Protein AF-A0ABD0XCY6-F1 (afdb_monomer)

Radius of gyration: 38.54 Å; Cα contacts (8 Å, |Δi|>4): 60; chains: 1; bounding box: 55×44×111 Å

pLDDT: mean 72.44, std 19.99, range [28.31, 94.56]

Organism: Umbra pygmaea (NCBI:txid75934)

Foldseek 3Di:
DDDDPVHHADLDDPQQDPPDPVSVVVNVVCLLVVHPVVSVLCSVLPQDDPPDPDPVHDVVCSVVSVVVSVVSSVVSNVVVVVVVVVVVVVVVVVVVVVVVVVVVVVVVVVVVVVVVVVVVVVVVCVPPPDDDDDDDDDDDDDDDDDDDDDDDD

Structure (mmCIF, N/CA/C/O backbone):
data_AF-A0ABD0XCY6-F1
#
_entry.id   AF-A0ABD0XCY6-F1
#
loop_
_atom_site.group_PDB
_atom_site.id
_atom_site.type_symbol
_atom_site.label_atom_id
_atom_site.label_alt_id
_atom_site.label_comp_id
_atom_site.label_asym_id
_atom_site.label_entity_id
_atom_site.label_seq_id
_atom_site.pdbx_PDB_ins_code
_atom_site.Cartn_x
_atom_site.Cartn_y
_atom_site.Cartn_z
_atom_site.occupancy
_atom_site.B_iso_or_equiv
_atom_site.auth_seq_id
_atom_site.auth_comp_id
_atom_site.auth_asym_id
_atom_site.auth_atom_id
_atom_site.pdbx_PDB_model_num
ATOM 1 N N . MET A 1 1 ? 5.544 -3.698 -18.050 1.00 59.41 1 MET A N 1
ATOM 2 C CA . MET A 1 1 ? 6.938 -3.467 -17.618 1.00 59.41 1 MET A CA 1
ATOM 3 C C . MET A 1 1 ? 7.571 -4.826 -17.445 1.00 59.41 1 MET A C 1
ATOM 5 O O . MET A 1 1 ? 6.984 -5.642 -16.751 1.00 59.41 1 MET A O 1
ATOM 9 N N . VAL A 1 2 ? 8.672 -5.098 -18.141 1.00 66.88 2 VAL A N 1
ATOM 10 C CA . VAL A 1 2 ? 9.335 -6.407 -18.103 1.00 66.88 2 VAL A CA 1
ATOM 11 C C . VAL A 1 2 ? 10.709 -6.206 -17.480 1.00 66.88 2 VAL A C 1
ATOM 13 O O . VAL A 1 2 ? 11.490 -5.397 -17.975 1.00 66.88 2 VAL A O 1
ATOM 16 N N . CYS A 1 3 ? 10.977 -6.917 -16.390 1.00 77.75 3 CYS A N 1
ATOM 17 C CA . CYS A 1 3 ? 12.288 -6.960 -15.753 1.00 77.75 3 CYS A CA 1
ATOM 18 C C . CYS A 1 3 ? 13.193 -7.888 -16.565 1.00 77.75 3 CYS A C 1
ATOM 20 O O . CYS A 1 3 ? 12.856 -9.055 -16.763 1.00 77.75 3 CYS A O 1
ATOM 22 N N . ASN A 1 4 ? 14.318 -7.379 -17.059 1.00 79.94 4 ASN A N 1
ATOM 23 C CA . ASN A 1 4 ? 15.280 -8.159 -17.842 1.00 79.94 4 ASN A CA 1
ATOM 24 C C . ASN A 1 4 ? 16.713 -7.717 -17.502 1.00 79.94 4 ASN A C 1
ATOM 26 O O . ASN A 1 4 ? 16.898 -6.734 -16.790 1.00 79.94 4 ASN A O 1
ATOM 30 N N . ALA A 1 5 ? 17.728 -8.402 -18.030 1.00 79.38 5 ALA A N 1
ATOM 31 C CA . ALA A 1 5 ? 19.135 -8.043 -17.848 1.00 79.38 5 ALA A CA 1
ATOM 32 C C . ALA A 1 5 ? 19.437 -6.580 -18.237 1.00 79.38 5 ALA A C 1
ATOM 34 O O . ALA A 1 5 ? 20.224 -5.923 -17.564 1.00 79.38 5 ALA A O 1
ATOM 35 N N . ASP A 1 6 ? 18.756 -6.057 -19.261 1.00 77.56 6 ASP A N 1
ATOM 36 C CA . ASP A 1 6 ? 18.902 -4.667 -19.715 1.00 77.56 6 ASP A CA 1
ATOM 37 C C . ASP A 1 6 ? 18.092 -3.656 -18.879 1.00 77.56 6 ASP A C 1
ATOM 39 O O . ASP A 1 6 ? 18.340 -2.456 -18.945 1.00 77.56 6 ASP A O 1
ATOM 43 N N . ASN A 1 7 ? 17.110 -4.125 -18.098 1.00 76.06 7 ASN A N 1
ATOM 44 C CA . ASN A 1 7 ? 16.229 -3.306 -17.258 1.00 76.06 7 ASN A CA 1
ATOM 45 C C . ASN A 1 7 ? 16.071 -3.981 -15.882 1.00 76.06 7 ASN A C 1
ATOM 47 O O . ASN A 1 7 ? 15.068 -4.673 -15.652 1.00 76.06 7 ASN A O 1
ATOM 51 N N . PRO A 1 8 ? 17.065 -3.839 -14.986 1.00 80.50 8 PRO A N 1
ATOM 52 C CA . PRO A 1 8 ? 17.058 -4.515 -13.695 1.00 80.50 8 PRO A CA 1
ATOM 53 C C . PRO A 1 8 ? 15.966 -3.955 -12.780 1.00 80.50 8 PRO A C 1
ATOM 55 O O . PRO A 1 8 ? 15.764 -2.739 -12.724 1.00 80.50 8 PRO A O 1
ATOM 58 N N . CYS A 1 9 ? 15.293 -4.854 -12.054 1.00 84.06 9 CYS A N 1
ATOM 59 C CA . CYS A 1 9 ? 14.263 -4.549 -11.062 1.00 84.06 9 CYS A CA 1
ATOM 60 C C . CYS A 1 9 ? 14.756 -4.693 -9.629 1.00 84.06 9 CYS A C 1
ATOM 62 O O . CYS A 1 9 ? 15.349 -5.713 -9.294 1.00 84.06 9 CYS A O 1
ATOM 64 N N . GLU A 1 10 ? 14.519 -3.668 -8.802 1.00 81.94 10 GLU A N 1
ATOM 65 C CA . GLU A 1 10 ? 14.845 -3.680 -7.370 1.00 81.94 10 GLU A CA 1
ATOM 66 C C . GLU A 1 10 ? 13.659 -4.158 -6.521 1.00 81.94 10 GLU A C 1
ATOM 68 O O . GLU A 1 10 ? 13.841 -4.878 -5.542 1.00 81.94 10 GLU A O 1
ATOM 73 N N . GLY A 1 11 ? 12.438 -3.747 -6.871 1.00 80.19 11 GLY A N 1
ATOM 74 C CA . GLY A 1 11 ? 11.211 -4.048 -6.132 1.00 80.19 11 GLY A CA 1
ATOM 75 C C . GLY A 1 11 ? 10.280 -5.040 -6.826 1.00 80.19 11 GLY A C 1
ATOM 76 O O . GLY A 1 11 ? 9.545 -5.756 -6.149 1.00 80.19 11 GLY A O 1
ATOM 77 N N . MET A 1 12 ? 10.297 -5.106 -8.158 1.00 80.69 12 MET A N 1
ATOM 78 C CA . MET A 1 12 ? 9.463 -6.038 -8.919 1.00 80.69 12 MET A CA 1
ATOM 79 C C . MET A 1 12 ? 10.101 -7.421 -9.015 1.00 80.69 12 MET A C 1
ATOM 81 O O . MET A 1 12 ? 11.273 -7.573 -9.356 1.00 80.69 12 MET A O 1
ATOM 85 N N . SER A 1 13 ? 9.287 -8.446 -8.783 1.00 78.00 13 SER A N 1
ATOM 86 C CA . SER A 1 13 ? 9.655 -9.850 -8.959 1.00 78.00 13 SER A CA 1
ATOM 87 C C . SER A 1 13 ? 8.507 -10.599 -9.643 1.00 78.00 13 SER A C 1
ATOM 89 O O . SER A 1 13 ? 7.403 -10.060 -9.738 1.00 78.00 13 SER A O 1
ATOM 91 N N . PRO A 1 14 ? 8.693 -11.861 -10.066 1.00 76.81 14 PRO A N 1
ATOM 92 C CA . PRO A 1 14 ? 7.587 -12.690 -10.555 1.00 76.81 14 PRO A CA 1
ATOM 93 C C . PRO A 1 14 ? 6.420 -12.811 -9.558 1.00 76.81 14 PRO A C 1
ATOM 95 O O . PRO A 1 14 ? 5.287 -13.068 -9.955 1.00 76.81 14 PRO A O 1
ATOM 98 N N . HIS A 1 15 ? 6.685 -12.603 -8.263 1.00 76.12 15 HIS A N 1
ATOM 99 C CA . HIS A 1 15 ? 5.690 -12.621 -7.188 1.00 76.12 15 HIS A CA 1
ATOM 100 C C . HIS A 1 15 ? 5.160 -11.227 -6.808 1.00 76.12 15 HIS A C 1
ATOM 102 O O . HIS A 1 15 ? 4.261 -11.128 -5.980 1.00 76.12 15 HIS A O 1
ATOM 108 N N . ALA A 1 16 ? 5.691 -10.161 -7.407 1.00 81.00 16 ALA A N 1
ATOM 109 C CA . ALA A 1 16 ? 5.292 -8.773 -7.183 1.00 81.00 16 ALA A CA 1
ATOM 110 C C . ALA A 1 16 ? 5.178 -8.070 -8.543 1.00 81.00 16 ALA A C 1
ATOM 112 O O . ALA A 1 16 ? 6.061 -7.311 -8.954 1.00 81.00 16 ALA A O 1
ATOM 113 N N . SER A 1 17 ? 4.114 -8.408 -9.278 1.00 81.19 17 SER A N 1
ATOM 114 C CA . SER A 1 17 ? 3.876 -7.957 -10.649 1.00 81.19 17 SER A CA 1
ATOM 115 C C . SER A 1 17 ? 2.468 -7.377 -10.829 1.00 81.19 17 SER A C 1
ATOM 117 O O . SER A 1 17 ? 1.525 -7.719 -10.116 1.00 81.19 17 SER A O 1
ATOM 119 N N . PHE A 1 18 ? 2.321 -6.503 -11.829 1.00 82.94 18 PHE A N 1
ATOM 120 C CA . PHE A 1 18 ? 1.043 -5.898 -12.231 1.00 82.94 18 PHE A CA 1
ATOM 121 C C . PHE A 1 18 ? 0.441 -6.571 -13.479 1.00 82.94 18 PHE A C 1
ATOM 123 O O . PHE A 1 18 ? -0.359 -5.968 -14.189 1.00 82.94 18 PHE A O 1
ATOM 130 N N . GLU A 1 19 ? 0.841 -7.810 -13.783 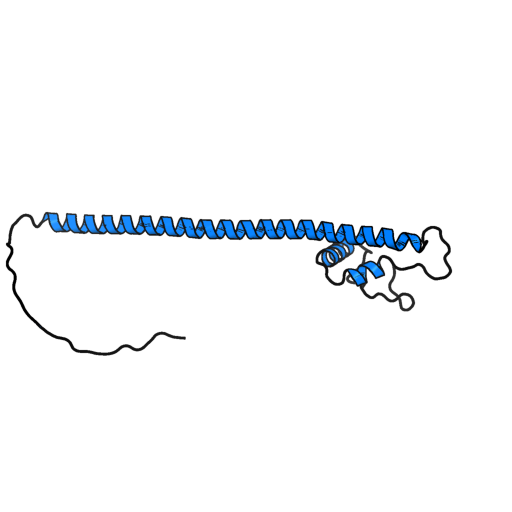1.00 82.94 19 GLU A N 1
ATOM 131 C CA . GLU A 1 19 ? 0.396 -8.529 -14.990 1.00 82.94 19 GLU A CA 1
ATOM 132 C C . GLU A 1 19 ? -1.052 -9.018 -14.888 1.00 82.94 19 GLU A C 1
ATOM 134 O O . GLU A 1 19 ? -1.785 -9.076 -15.877 1.00 82.94 19 GLU A O 1
ATOM 139 N N . HIS A 1 20 ? -1.475 -9.365 -13.673 1.00 86.31 20 HIS A N 1
ATOM 140 C CA . HIS A 1 20 ? -2.806 -9.876 -13.380 1.00 86.31 20 HIS A CA 1
ATOM 141 C C . HIS A 1 20 ? -3.407 -9.119 -12.205 1.00 86.31 20 HIS A C 1
ATOM 143 O O . HIS A 1 20 ? -2.703 -8.761 -11.263 1.00 86.31 20 HIS A O 1
ATOM 149 N N . PHE A 1 21 ? -4.728 -8.943 -12.225 1.00 88.75 21 PHE A N 1
ATOM 150 C CA . PHE A 1 21 ? -5.454 -8.230 -11.173 1.00 88.75 21 PHE A CA 1
ATOM 151 C C . PHE A 1 21 ? -5.151 -8.769 -9.762 1.00 88.75 21 PHE A C 1
ATOM 153 O O . PHE A 1 21 ? -4.933 -7.988 -8.843 1.00 88.75 21 PHE A O 1
ATOM 160 N N . GLY A 1 22 ? -5.073 -10.096 -9.598 1.00 87.62 22 GLY A N 1
ATOM 161 C CA . GLY A 1 22 ? -4.778 -10.719 -8.302 1.00 87.62 22 GLY A CA 1
ATOM 162 C C . GLY A 1 22 ? -3.376 -10.399 -7.773 1.00 87.62 22 GLY A C 1
ATOM 163 O O . GLY A 1 22 ? -3.226 -10.030 -6.612 1.00 87.62 22 GLY A O 1
ATOM 164 N N . MET A 1 23 ? -2.356 -10.469 -8.632 1.00 87.62 23 MET A N 1
ATOM 165 C CA . MET A 1 23 ? -0.978 -10.127 -8.254 1.00 87.62 23 MET A CA 1
ATOM 166 C C . MET A 1 23 ? -0.811 -8.625 -8.022 1.00 87.62 23 MET A C 1
ATOM 168 O O . MET A 1 23 ? -0.135 -8.221 -7.076 1.00 87.62 23 MET A O 1
ATOM 172 N N . ALA A 1 24 ? -1.500 -7.799 -8.815 1.00 87.62 24 ALA A N 1
ATOM 173 C CA . ALA A 1 24 ? -1.544 -6.358 -8.617 1.00 87.62 24 ALA A CA 1
ATOM 174 C C . ALA A 1 24 ? -2.147 -6.005 -7.249 1.00 87.62 24 ALA A C 1
ATOM 176 O O . ALA A 1 24 ? -1.596 -5.165 -6.545 1.00 87.62 24 ALA A O 1
ATOM 177 N N . LEU A 1 25 ? -3.226 -6.678 -6.832 1.00 88.69 25 LEU A N 1
ATOM 178 C CA . LEU A 1 25 ? -3.841 -6.455 -5.523 1.00 88.69 25 LEU A CA 1
ATOM 179 C C . LEU A 1 25 ? -2.900 -6.831 -4.371 1.00 88.69 25 LEU A C 1
ATOM 181 O O . LEU A 1 25 ? -2.769 -6.060 -3.425 1.00 88.69 25 LEU A O 1
ATOM 185 N N . LEU A 1 26 ? -2.220 -7.978 -4.456 1.00 89.75 26 LEU A N 1
ATOM 186 C CA . LEU A 1 26 ? -1.241 -8.400 -3.445 1.00 89.75 26 LEU A CA 1
ATOM 187 C C . LEU A 1 26 ? -0.047 -7.440 -3.369 1.00 89.75 26 LEU A C 1
ATOM 189 O O . LEU A 1 26 ? 0.379 -7.066 -2.278 1.00 89.75 26 LEU A O 1
ATOM 193 N N . THR A 1 27 ? 0.443 -6.985 -4.521 1.00 88.81 27 THR A N 1
ATOM 194 C CA . THR A 1 27 ? 1.534 -6.005 -4.602 1.00 88.81 27 THR A CA 1
ATOM 195 C C . THR A 1 27 ? 1.104 -4.659 -4.013 1.00 88.81 27 THR A C 1
ATOM 197 O O . THR A 1 27 ? 1.842 -4.056 -3.241 1.00 88.81 27 THR A O 1
ATOM 200 N N . LEU A 1 28 ? -0.115 -4.193 -4.309 1.00 88.12 28 LEU A N 1
ATOM 201 C CA . LEU A 1 28 ? -0.670 -2.971 -3.719 1.00 88.12 28 LEU A CA 1
ATOM 202 C C . LEU A 1 28 ? -0.910 -3.115 -2.216 1.00 88.12 28 LEU A C 1
ATOM 204 O O . LEU A 1 28 ? -0.705 -2.151 -1.486 1.00 88.12 28 LEU A O 1
ATOM 208 N N . PHE A 1 29 ? -1.300 -4.298 -1.742 1.00 88.56 29 PHE A N 1
ATOM 209 C CA . PHE A 1 29 ? -1.420 -4.577 -0.315 1.00 88.56 29 PHE A CA 1
ATOM 210 C C . PHE A 1 29 ? -0.057 -4.479 0.385 1.00 88.56 29 PHE A C 1
ATOM 212 O O . PHE A 1 29 ? 0.056 -3.765 1.379 1.00 88.56 29 PHE A O 1
ATOM 219 N N . GLN A 1 30 ? 0.992 -5.089 -0.170 1.00 90.25 30 GLN A N 1
ATOM 220 C CA . GLN A 1 30 ? 2.362 -4.975 0.348 1.00 90.25 30 GLN A CA 1
ATOM 221 C C . GLN A 1 30 ? 2.873 -3.523 0.349 1.00 90.25 30 GLN A C 1
ATOM 223 O O . GLN A 1 30 ? 3.450 -3.041 1.322 1.00 90.25 30 GLN A O 1
ATOM 228 N N . VAL A 1 31 ? 2.632 -2.791 -0.739 1.00 90.06 31 VAL A N 1
ATOM 229 C CA . VAL A 1 31 ? 2.978 -1.368 -0.827 1.00 90.06 31 VAL A CA 1
ATOM 230 C C . VAL A 1 31 ? 2.187 -0.555 0.200 1.00 90.06 31 VAL A C 1
ATOM 232 O O . VAL A 1 31 ? 2.743 0.357 0.810 1.00 90.06 31 VAL A O 1
ATOM 235 N N . SER A 1 32 ? 0.911 -0.893 0.421 1.00 89.94 32 SER A N 1
ATOM 236 C CA . SER A 1 32 ? 0.069 -0.214 1.406 1.00 89.94 32 SER A CA 1
ATOM 237 C C . SER A 1 32 ? 0.597 -0.408 2.817 1.00 89.94 32 SER A C 1
ATOM 239 O O . SER A 1 32 ? 0.657 0.569 3.542 1.00 89.94 32 SER A O 1
ATOM 241 N N . THR A 1 33 ? 1.095 -1.594 3.181 1.00 88.88 33 THR A N 1
ATOM 242 C CA . THR A 1 33 ? 1.700 -1.835 4.500 1.00 88.88 33 THR A CA 1
ATOM 243 C C . THR A 1 33 ? 3.066 -1.162 4.673 1.00 88.88 33 THR A C 1
ATOM 245 O O . THR A 1 33 ? 3.582 -1.111 5.789 1.00 88.88 33 THR A O 1
ATOM 248 N N . GLY A 1 34 ? 3.632 -0.588 3.606 1.00 87.12 34 GLY A N 1
ATOM 249 C CA . GLY A 1 34 ? 4.904 0.128 3.636 1.00 87.12 34 GLY A CA 1
ATOM 250 C C . GLY A 1 34 ? 6.126 -0.781 3.512 1.00 87.12 34 GLY A C 1
ATOM 251 O O . GLY A 1 34 ? 7.234 -0.342 3.823 1.00 87.12 34 GLY A O 1
ATOM 252 N N . ASP A 1 35 ? 5.960 -2.015 3.039 1.00 88.44 35 ASP A N 1
ATOM 253 C CA . ASP A 1 35 ? 7.085 -2.905 2.766 1.00 88.44 35 ASP A CA 1
ATOM 254 C C . ASP A 1 35 ? 7.638 -2.673 1.353 1.00 88.44 35 ASP A C 1
ATOM 256 O O . ASP A 1 35 ? 6.902 -2.691 0.367 1.00 88.44 35 ASP A O 1
ATOM 260 N N . ASN A 1 36 ? 8.944 -2.403 1.267 1.00 87.62 36 ASN A N 1
ATOM 261 C CA . ASN A 1 36 ? 9.704 -2.171 0.032 1.00 87.62 36 ASN A CA 1
ATOM 262 C C . ASN A 1 36 ? 9.031 -1.235 -1.010 1.00 87.62 36 ASN A C 1
ATOM 264 O O . ASN A 1 36 ? 9.309 -1.306 -2.210 1.00 87.62 36 ASN A O 1
ATOM 268 N N . TRP A 1 37 ? 8.156 -0.322 -0.563 1.00 89.44 37 TRP A N 1
ATOM 269 C CA . TRP A 1 37 ? 7.311 0.504 -1.435 1.00 89.44 37 TRP A CA 1
ATOM 270 C C . TRP A 1 37 ? 8.108 1.468 -2.316 1.00 89.44 37 TRP A C 1
ATOM 272 O O . TRP A 1 37 ? 7.683 1.768 -3.426 1.00 89.44 37 TRP A O 1
ATOM 282 N N . ASN A 1 38 ? 9.268 1.944 -1.852 1.00 88.75 38 ASN A N 1
ATOM 283 C CA . ASN A 1 38 ? 10.129 2.870 -2.594 1.00 88.75 38 ASN A CA 1
ATOM 284 C C . ASN A 1 38 ? 10.746 2.194 -3.830 1.00 88.75 38 ASN A C 1
ATOM 286 O O . ASN A 1 38 ? 10.721 2.759 -4.922 1.00 88.75 38 ASN A O 1
ATOM 290 N N . SER A 1 39 ? 11.231 0.962 -3.665 1.00 87.56 39 SER A N 1
ATOM 291 C CA . SER A 1 39 ? 11.796 0.141 -4.739 1.00 87.56 39 SER A CA 1
ATOM 292 C C . SER A 1 39 ? 10.720 -0.215 -5.769 1.00 87.56 39 SER A C 1
ATOM 294 O O . SER A 1 39 ? 10.932 -0.071 -6.968 1.00 87.56 39 SER A O 1
ATOM 296 N N . ILE A 1 40 ? 9.516 -0.584 -5.314 1.00 88.44 40 ILE A N 1
ATOM 297 C CA . ILE A 1 40 ? 8.370 -0.873 -6.197 1.00 88.44 40 ILE A CA 1
ATOM 298 C C . ILE A 1 40 ? 7.892 0.398 -6.924 1.00 88.44 40 ILE A C 1
ATOM 300 O O . ILE A 1 40 ? 7.588 0.365 -8.116 1.00 88.44 40 ILE A O 1
ATOM 304 N N . MET A 1 41 ? 7.852 1.538 -6.233 1.00 87.00 41 MET A N 1
ATOM 305 C CA . MET A 1 41 ? 7.502 2.836 -6.812 1.00 87.00 41 MET A CA 1
ATOM 306 C C . MET A 1 41 ? 8.474 3.208 -7.937 1.00 87.00 41 MET A C 1
ATOM 308 O O . MET A 1 41 ? 8.042 3.487 -9.048 1.00 87.00 41 MET A O 1
ATOM 312 N N . LYS A 1 42 ? 9.786 3.150 -7.691 1.00 84.19 42 LYS A N 1
ATOM 313 C CA . LYS A 1 42 ? 10.803 3.422 -8.721 1.00 84.19 42 LYS A CA 1
ATOM 314 C C . LYS A 1 42 ? 10.691 2.468 -9.902 1.00 84.19 42 LYS A C 1
ATOM 316 O O . LYS A 1 42 ? 10.808 2.890 -11.047 1.00 84.19 42 LYS A O 1
ATOM 321 N N . ASP A 1 43 ? 10.397 1.206 -9.621 1.00 83.62 43 ASP A N 1
ATOM 322 C CA . ASP A 1 43 ? 10.252 0.177 -10.636 1.00 83.62 43 ASP A CA 1
ATOM 323 C C . ASP A 1 43 ? 9.006 0.352 -11.516 1.00 83.62 43 ASP A C 1
ATOM 325 O O . ASP A 1 43 ? 9.038 0.007 -12.700 1.00 83.62 43 ASP A O 1
ATOM 329 N N . THR A 1 44 ? 7.922 0.884 -10.943 1.00 79.62 44 THR A N 1
ATOM 330 C CA . THR A 1 44 ? 6.674 1.218 -11.653 1.00 79.62 44 THR A CA 1
ATOM 331 C C . THR A 1 44 ? 6.751 2.556 -12.392 1.00 79.62 44 THR A C 1
ATOM 333 O O . THR A 1 44 ? 5.994 2.779 -13.334 1.00 79.62 44 THR A O 1
ATOM 336 N N . LEU A 1 45 ? 7.666 3.437 -11.986 1.00 78.50 45 LEU A N 1
ATOM 337 C CA . LEU A 1 45 ? 7.802 4.816 -12.467 1.00 78.50 45 LEU A CA 1
ATOM 338 C C . LEU A 1 45 ? 9.130 5.067 -13.191 1.00 78.50 45 LEU A C 1
ATOM 340 O O . LEU A 1 45 ? 9.604 6.202 -13.237 1.00 78.50 45 LEU A O 1
ATOM 344 N N . ARG A 1 46 ? 9.741 4.006 -13.728 1.00 72.44 46 ARG A N 1
ATOM 345 C CA . ARG A 1 46 ? 11.038 4.064 -14.410 1.00 72.44 46 ARG A CA 1
ATOM 346 C C . ARG A 1 46 ? 11.071 5.115 -15.514 1.00 72.44 46 ARG A C 1
ATOM 348 O O . ARG A 1 46 ? 10.134 5.244 -16.301 1.00 72.44 46 ARG A O 1
ATOM 355 N N . GLU A 1 47 ? 12.208 5.796 -15.594 1.00 61.84 47 GLU A N 1
ATOM 356 C CA . GLU A 1 47 ? 12.564 6.706 -16.680 1.00 61.84 47 GLU A CA 1
ATOM 357 C C . GLU A 1 47 ? 12.649 5.938 -18.004 1.00 61.84 47 GLU A C 1
ATOM 359 O O . GLU A 1 47 ? 13.119 4.798 -18.050 1.00 61.84 47 GLU A O 1
ATOM 364 N N . CYS A 1 48 ? 12.160 6.537 -19.091 1.00 64.69 48 CYS A N 1
ATOM 365 C CA . CYS A 1 48 ? 12.151 5.838 -20.370 1.00 64.69 48 CYS A CA 1
ATOM 366 C C . CYS A 1 48 ? 13.558 5.626 -20.916 1.00 64.69 48 CYS A C 1
ATOM 368 O O . CYS A 1 48 ? 14.462 6.420 -20.637 1.00 64.69 48 CYS A O 1
ATOM 370 N N . PRO A 1 49 ? 13.733 4.590 -21.755 1.00 60.66 49 PRO A N 1
ATOM 371 C CA . PRO A 1 49 ? 15.011 4.305 -22.376 1.00 60.66 49 PRO A CA 1
ATOM 372 C C . PRO A 1 49 ? 15.561 5.533 -23.118 1.00 60.66 49 PRO A C 1
ATOM 374 O O . PRO A 1 49 ? 14.809 6.198 -23.846 1.00 60.66 49 PRO A O 1
ATO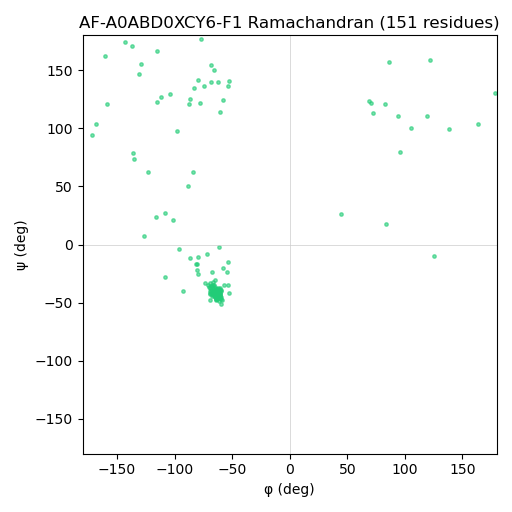M 377 N N . PRO A 1 50 ? 16.867 5.833 -22.986 1.00 51.91 50 PRO A N 1
ATOM 378 C CA . PRO A 1 50 ? 17.488 6.933 -23.708 1.00 51.91 50 PRO A CA 1
ATOM 379 C C . PRO A 1 50 ? 17.362 6.685 -25.219 1.00 51.91 50 PRO A C 1
ATOM 381 O O . PRO A 1 50 ? 17.928 5.732 -25.748 1.00 51.91 50 PRO A O 1
ATOM 384 N N . GLY A 1 51 ? 16.591 7.532 -25.909 1.00 55.19 51 GLY A N 1
ATOM 385 C CA . GLY A 1 51 ? 16.373 7.454 -27.362 1.00 55.19 51 GLY A CA 1
ATOM 386 C C . GLY A 1 51 ? 14.910 7.378 -27.813 1.00 55.19 51 GLY A C 1
ATOM 387 O O . GLY A 1 51 ? 14.652 7.551 -29.001 1.00 55.19 51 GLY A O 1
ATOM 388 N N . TYR A 1 52 ? 13.952 7.182 -26.900 1.00 56.94 52 TYR A N 1
ATOM 389 C CA . TYR A 1 52 ? 12.517 7.273 -27.202 1.00 56.94 52 TYR A CA 1
ATOM 390 C C . TYR A 1 52 ? 11.971 8.648 -26.794 1.00 56.94 52 TYR A C 1
ATOM 392 O O . TYR A 1 52 ? 11.664 8.897 -25.632 1.00 56.94 52 TYR A O 1
ATOM 400 N N . SER A 1 53 ? 11.860 9.561 -27.760 1.00 52.91 53 SER A N 1
ATOM 401 C CA . SER A 1 53 ? 11.262 10.890 -27.580 1.00 52.91 53 SER A CA 1
ATOM 402 C C . SER A 1 53 ? 9.749 10.864 -27.816 1.00 52.91 53 SER A C 1
ATOM 404 O O . SER A 1 53 ? 9.229 11.651 -28.608 1.00 52.91 53 SER A O 1
ATOM 406 N N . ASP A 1 54 ? 9.042 9.933 -27.181 1.00 56.72 54 ASP A N 1
ATOM 407 C CA . ASP A 1 54 ? 7.583 9.979 -27.168 1.00 56.72 54 ASP A CA 1
ATOM 408 C C . ASP A 1 54 ? 7.112 10.987 -26.114 1.00 56.72 54 ASP A C 1
ATOM 410 O O . ASP A 1 54 ? 7.660 11.061 -25.012 1.00 56.72 54 ASP A O 1
ATOM 414 N N . TYR A 1 55 ? 6.053 11.739 -26.426 1.00 53.38 55 TYR A N 1
ATOM 415 C CA . TYR A 1 55 ? 5.430 12.735 -25.535 1.00 53.38 55 TYR A CA 1
ATOM 416 C C . TYR A 1 55 ? 5.027 12.179 -24.154 1.00 53.38 55 TYR A C 1
ATOM 418 O O . TYR A 1 55 ? 4.753 12.942 -23.231 1.00 53.38 55 TYR A O 1
ATOM 426 N N . GLN A 1 56 ? 4.988 10.853 -24.004 1.00 54.16 56 GLN A N 1
ATOM 427 C CA . GLN A 1 56 ? 4.672 10.159 -22.757 1.00 54.16 56 GLN A CA 1
ATOM 428 C C . GLN A 1 56 ? 5.845 10.095 -21.773 1.00 54.16 56 GLN A C 1
ATOM 430 O O . GLN A 1 56 ? 5.630 9.755 -20.612 1.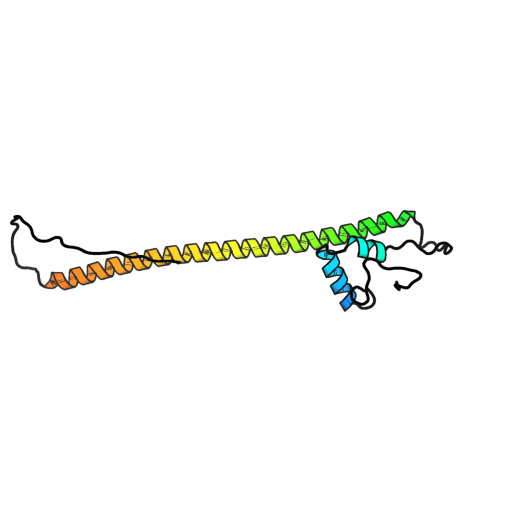00 54.16 56 GLN A O 1
ATOM 435 N N . CYS A 1 57 ? 7.058 10.461 -22.200 1.00 61.31 57 CYS A N 1
ATOM 436 C CA . CYS A 1 57 ? 8.239 10.420 -21.352 1.00 61.31 57 CYS A CA 1
ATOM 437 C C . CYS A 1 57 ? 8.950 11.756 -21.223 1.0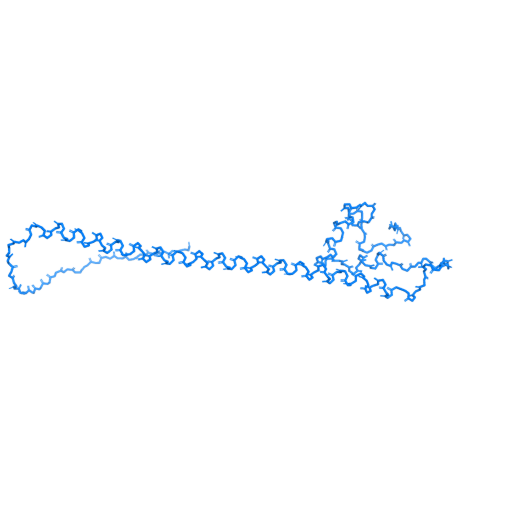0 61.31 57 CYS A C 1
ATOM 439 O O . CYS A 1 57 ? 10.109 11.933 -21.599 1.00 61.31 57 CYS A O 1
ATOM 441 N N . GLN A 1 58 ? 8.234 12.726 -20.664 1.00 62.16 58 GLN A N 1
ATOM 442 C CA . GLN A 1 58 ? 8.856 13.963 -20.226 1.00 62.16 58 GLN A CA 1
ATOM 443 C C . GLN A 1 58 ? 9.365 13.782 -18.787 1.00 62.16 58 GLN A C 1
ATOM 445 O O . GLN A 1 58 ? 8.543 13.566 -17.890 1.00 62.16 58 GLN A O 1
ATOM 450 N N . PRO A 1 59 ? 10.674 13.946 -18.519 1.00 62.88 59 PRO A N 1
ATOM 451 C CA . PRO A 1 59 ? 11.236 13.801 -17.171 1.00 62.88 59 PRO A CA 1
A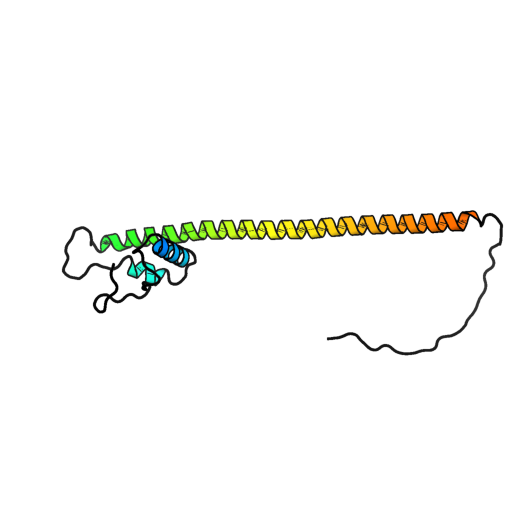TOM 452 C C . PRO A 1 59 ? 10.603 14.759 -16.142 1.00 62.88 59 PRO A C 1
ATOM 454 O O . PRO A 1 59 ? 10.614 14.496 -14.945 1.00 62.88 59 PRO A O 1
ATOM 457 N N . GLY A 1 60 ? 9.961 15.844 -16.594 1.00 65.50 60 GLY A N 1
ATOM 458 C CA . GLY A 1 60 ? 9.221 16.765 -15.725 1.00 65.50 60 GLY A CA 1
ATOM 459 C C . GLY A 1 60 ? 7.951 16.185 -15.080 1.00 65.50 60 GLY A C 1
ATOM 460 O O . GLY A 1 60 ? 7.542 16.672 -14.029 1.00 65.50 60 GLY A O 1
ATOM 461 N N . PHE A 1 61 ? 7.328 15.148 -15.655 1.00 71.31 61 PHE A N 1
ATOM 462 C CA . PHE A 1 61 ? 6.094 14.560 -15.103 1.00 71.31 61 PHE A CA 1
ATOM 463 C C . PHE A 1 61 ? 6.352 13.478 -14.042 1.00 71.31 61 PHE A C 1
ATOM 465 O O . PHE A 1 61 ? 5.436 13.123 -13.302 1.00 71.31 61 PHE A O 1
ATOM 472 N N . GLN A 1 62 ? 7.593 13.003 -13.896 1.00 75.44 62 GLN A N 1
ATOM 473 C CA . GLN A 1 62 ? 7.984 11.967 -12.927 1.00 75.44 62 GLN A CA 1
ATOM 474 C C . GLN A 1 62 ? 7.63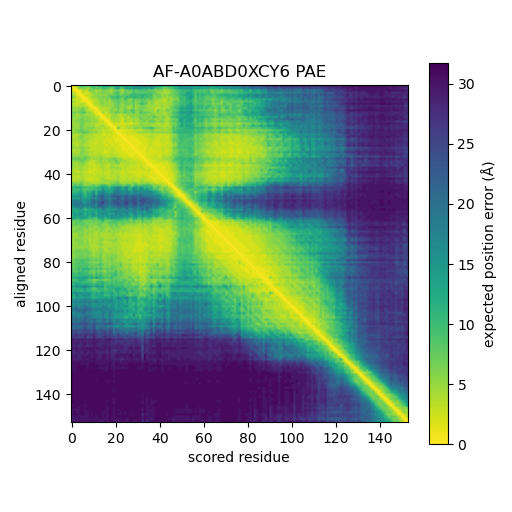9 12.354 -11.477 1.00 75.44 62 GLN A C 1
ATOM 476 O O . GLN A 1 62 ? 7.207 11.520 -10.677 1.00 75.44 62 GLN A O 1
ATOM 481 N N . PHE A 1 63 ? 7.742 13.645 -11.152 1.00 80.25 63 PHE A N 1
ATOM 482 C CA . PHE A 1 63 ? 7.363 14.173 -9.842 1.00 80.25 63 PHE A CA 1
ATOM 483 C C . PHE A 1 63 ? 5.857 14.060 -9.570 1.00 80.25 63 PHE A C 1
ATOM 485 O O . PHE A 1 63 ? 5.452 13.669 -8.476 1.00 80.25 63 PHE A O 1
ATOM 492 N N . ILE A 1 64 ? 5.022 14.348 -10.573 1.00 84.38 64 ILE A N 1
ATOM 493 C CA . ILE A 1 64 ? 3.562 14.265 -10.447 1.00 84.38 64 ILE A CA 1
ATOM 494 C C . ILE A 1 64 ? 3.151 12.820 -10.177 1.00 84.38 64 ILE A C 1
ATOM 496 O O . ILE A 1 64 ? 2.386 12.563 -9.249 1.00 84.38 64 ILE A O 1
ATOM 500 N N . TYR A 1 65 ? 3.712 11.868 -10.921 1.00 82.88 65 TYR A N 1
ATOM 501 C CA . TYR A 1 65 ? 3.420 10.458 -10.699 1.00 82.88 65 TYR A CA 1
ATOM 502 C C . TYR A 1 65 ? 3.900 9.952 -9.328 1.00 82.88 65 TYR A C 1
ATOM 504 O O . TYR A 1 65 ? 3.194 9.182 -8.678 1.00 82.88 65 TYR A O 1
ATOM 512 N N . THR A 1 66 ? 5.047 10.442 -8.848 1.00 85.88 66 THR A N 1
ATOM 5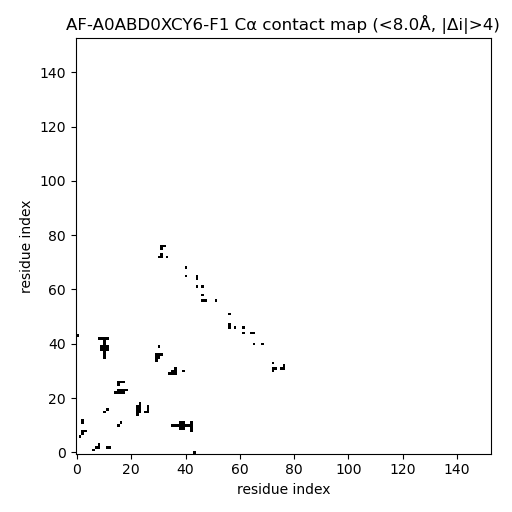13 C CA . THR A 1 66 ? 5.549 10.137 -7.497 1.00 85.88 66 THR A CA 1
ATOM 514 C C . THR A 1 66 ? 4.586 10.640 -6.419 1.00 85.88 66 THR A C 1
ATOM 516 O O . THR A 1 66 ? 4.245 9.895 -5.503 1.00 85.88 66 THR A O 1
ATOM 519 N N . ILE A 1 67 ? 4.084 11.875 -6.540 1.00 89.62 67 ILE A N 1
ATOM 520 C CA . ILE A 1 67 ? 3.093 12.423 -5.600 1.00 89.62 67 ILE A CA 1
ATOM 521 C C . ILE A 1 67 ? 1.801 11.608 -5.623 1.00 89.62 67 ILE A C 1
ATOM 523 O O . ILE A 1 67 ? 1.268 11.296 -4.559 1.00 89.62 67 ILE A O 1
ATOM 527 N N . TYR A 1 68 ? 1.304 11.239 -6.806 1.00 89.88 68 TYR A N 1
ATOM 528 C CA . TYR A 1 68 ? 0.107 10.405 -6.919 1.00 89.88 68 TYR A CA 1
ATOM 529 C C . TYR A 1 68 ? 0.287 9.067 -6.201 1.00 89.88 68 TYR A C 1
ATOM 531 O O . TYR A 1 68 ? -0.553 8.697 -5.379 1.00 89.88 68 TYR A O 1
ATOM 539 N N . PHE A 1 69 ? 1.407 8.383 -6.437 1.00 89.06 69 PHE A N 1
ATOM 540 C CA . PHE A 1 69 ? 1.706 7.110 -5.789 1.00 89.06 69 PHE A CA 1
ATOM 541 C C . PHE A 1 69 ? 1.792 7.251 -4.263 1.00 89.06 69 PHE A C 1
ATOM 543 O O . PHE A 1 69 ? 1.131 6.518 -3.532 1.00 89.06 69 PHE A O 1
ATOM 550 N N . VAL A 1 70 ? 2.534 8.245 -3.766 1.00 90.88 70 VAL A N 1
ATOM 551 C CA . VAL A 1 70 ? 2.675 8.495 -2.322 1.00 90.88 70 VAL A CA 1
ATOM 552 C C . VAL A 1 70 ? 1.333 8.862 -1.684 1.00 90.88 70 VAL A C 1
ATOM 554 O O . VAL A 1 70 ? 1.014 8.367 -0.606 1.00 90.88 70 VAL A O 1
ATOM 557 N N . SER A 1 71 ? 0.507 9.672 -2.350 1.00 92.38 71 SER A N 1
ATOM 558 C CA . SER A 1 71 ? -0.820 10.040 -1.841 1.00 92.38 71 SER A CA 1
ATOM 559 C C . SER A 1 71 ? -1.742 8.826 -1.686 1.00 92.38 71 SER A C 1
ATOM 561 O O . SER A 1 71 ? -2.469 8.723 -0.695 1.00 92.38 71 SER A O 1
ATOM 563 N N . PHE A 1 72 ? -1.660 7.866 -2.611 1.00 90.19 72 PHE A N 1
ATOM 564 C CA . PHE A 1 72 ? -2.386 6.605 -2.524 1.00 90.19 72 PHE A CA 1
ATOM 565 C C . PHE A 1 72 ? -1.923 5.776 -1.317 1.00 90.19 72 PHE A C 1
ATOM 567 O O . PHE A 1 72 ? -2.762 5.331 -0.535 1.00 90.19 72 PHE A O 1
ATOM 574 N N . VAL A 1 73 ? -0.607 5.639 -1.111 1.00 91.19 73 VAL A N 1
ATOM 575 C CA . VAL A 1 73 ? -0.041 4.907 0.039 1.00 91.19 73 VAL A CA 1
ATOM 576 C C . VAL A 1 73 ? -0.464 5.541 1.363 1.00 91.19 73 VAL A C 1
ATOM 578 O O . VAL A 1 73 ? -0.921 4.840 2.264 1.00 91.19 73 VAL A O 1
ATOM 581 N N . LEU A 1 74 ? -0.384 6.869 1.474 1.00 92.19 74 LEU A N 1
ATOM 582 C CA . LEU A 1 74 ? -0.811 7.587 2.677 1.00 92.19 74 LEU A CA 1
ATOM 583 C C . LEU A 1 74 ? -2.309 7.417 2.947 1.00 92.19 74 LEU A C 1
ATOM 585 O O . LEU A 1 74 ? -2.706 7.218 4.093 1.00 92.19 74 LEU A O 1
ATOM 589 N N . THR A 1 75 ? -3.138 7.453 1.903 1.00 92.81 75 THR A N 1
ATOM 590 C CA . THR A 1 75 ? -4.586 7.247 2.035 1.00 92.81 75 THR A CA 1
ATOM 591 C C . THR A 1 75 ? -4.906 5.822 2.486 1.00 92.81 75 THR A C 1
ATOM 593 O O . THR A 1 75 ? -5.717 5.634 3.393 1.00 92.81 75 THR A O 1
ATOM 596 N N . ALA A 1 76 ? -4.247 4.816 1.906 1.00 91.31 76 ALA A N 1
ATOM 597 C CA . ALA A 1 76 ? -4.419 3.420 2.298 1.00 91.31 76 ALA A CA 1
ATOM 598 C C . ALA A 1 76 ? -4.005 3.191 3.761 1.00 91.31 76 ALA A C 1
ATOM 600 O O . ALA A 1 76 ? -4.764 2.606 4.533 1.00 91.31 76 ALA A O 1
ATOM 601 N N . GLN A 1 77 ? -2.857 3.737 4.169 1.00 91.50 77 GLN A N 1
ATOM 602 C CA . GLN A 1 77 ? -2.383 3.654 5.550 1.00 91.50 77 GLN A CA 1
ATOM 603 C C . GLN A 1 77 ? -3.300 4.376 6.532 1.00 91.50 77 GLN A C 1
ATOM 605 O O . GLN A 1 77 ? -3.552 3.860 7.617 1.00 91.50 77 GLN A O 1
ATOM 610 N N . PHE A 1 78 ? -3.845 5.534 6.161 1.00 93.69 78 PHE A N 1
ATOM 611 C CA . PHE A 1 78 ? -4.819 6.237 6.991 1.00 93.69 78 PHE A CA 1
ATOM 612 C C . PHE A 1 78 ? -6.060 5.374 7.256 1.00 93.69 78 PHE A C 1
ATOM 614 O O . PHE A 1 78 ? -6.497 5.251 8.399 1.00 93.69 78 PHE A O 1
ATOM 621 N N . VAL A 1 79 ? -6.596 4.718 6.223 1.00 93.44 79 VAL A N 1
ATOM 622 C CA . VAL A 1 79 ? -7.736 3.801 6.369 1.00 93.44 79 VAL A CA 1
ATOM 623 C C . VAL A 1 79 ? -7.374 2.598 7.243 1.00 93.44 79 VAL A C 1
ATOM 625 O O . VAL A 1 79 ? -8.124 2.279 8.165 1.00 93.44 79 VAL A O 1
ATOM 628 N N . LEU A 1 80 ? -6.224 1.960 7.001 1.00 90.44 80 LEU A N 1
ATOM 629 C CA . LEU A 1 80 ? -5.769 0.813 7.792 1.00 90.44 80 LEU A CA 1
ATOM 630 C C . LEU A 1 80 ? -5.574 1.184 9.268 1.00 90.44 80 LEU A C 1
ATOM 632 O O . LEU A 1 80 ? -6.055 0.466 10.143 1.00 90.44 80 LEU A O 1
ATOM 636 N N . MET A 1 81 ? -4.957 2.330 9.557 1.00 90.75 81 MET A N 1
ATOM 637 C CA . MET A 1 81 ? -4.780 2.824 10.924 1.00 90.75 81 MET A CA 1
ATOM 638 C C . MET A 1 81 ? -6.117 3.106 11.608 1.00 90.75 81 MET A C 1
ATOM 640 O O . MET A 1 81 ? -6.303 2.722 12.760 1.00 90.75 81 MET A O 1
ATOM 644 N N . ASN A 1 82 ? -7.075 3.710 10.903 1.00 92.81 82 ASN A N 1
ATOM 645 C CA . ASN A 1 82 ? -8.407 3.959 11.456 1.00 92.81 82 ASN A CA 1
ATOM 646 C C . ASN A 1 82 ? -9.133 2.655 11.811 1.00 92.81 82 ASN A C 1
ATOM 648 O O . ASN A 1 82 ? -9.766 2.570 12.864 1.00 92.81 82 ASN A O 1
ATOM 652 N N . VAL A 1 83 ? -9.013 1.625 10.970 1.00 93.31 83 VAL A N 1
ATOM 653 C CA . VAL A 1 83 ? -9.565 0.294 11.260 1.00 93.31 83 VAL A CA 1
ATOM 654 C C . VAL A 1 83 ? -8.873 -0.329 12.472 1.00 93.31 83 VAL A C 1
ATOM 656 O O . VAL A 1 83 ? -9.553 -0.829 13.364 1.00 93.31 83 VAL A O 1
ATOM 659 N N . VAL A 1 84 ? -7.542 -0.259 12.553 1.00 94.12 84 VAL A N 1
ATOM 660 C CA . VAL A 1 84 ? -6.778 -0.784 13.697 1.00 94.12 84 VAL A CA 1
ATOM 661 C C . VAL A 1 84 ? -7.195 -0.100 14.998 1.00 94.12 84 VAL A C 1
ATOM 663 O O . VAL A 1 84 ? -7.472 -0.784 15.979 1.00 94.12 84 VAL A O 1
ATOM 666 N N . VAL A 1 85 ? -7.309 1.230 15.014 1.00 93.69 85 VAL A N 1
ATOM 667 C CA . VAL A 1 85 ? -7.756 1.978 16.200 1.00 93.69 85 VAL A CA 1
ATOM 668 C C . VAL A 1 85 ? -9.175 1.578 16.600 1.00 93.69 85 VAL A C 1
ATOM 670 O O . VAL A 1 85 ? -9.426 1.352 17.781 1.00 93.69 85 VAL A O 1
ATOM 673 N N . ALA A 1 86 ? -10.092 1.435 15.639 1.00 94.56 86 ALA A N 1
ATOM 674 C CA . ALA A 1 86 ? -11.456 0.991 15.919 1.00 94.56 86 ALA A CA 1
ATOM 675 C C . ALA A 1 86 ? -11.491 -0.417 16.542 1.00 94.56 86 ALA A C 1
ATOM 677 O O . ALA A 1 86 ? -12.208 -0.645 17.516 1.00 94.56 86 ALA A O 1
ATOM 678 N N . VAL A 1 87 ? -10.682 -1.345 16.024 1.00 93.75 87 VAL A N 1
ATOM 679 C CA . VAL A 1 87 ? -10.553 -2.706 16.563 1.00 93.75 87 VAL A CA 1
ATOM 680 C C . VAL A 1 87 ? -9.966 -2.683 17.977 1.00 93.75 87 VAL A C 1
ATOM 682 O O . VAL A 1 87 ? -10.503 -3.333 18.870 1.00 93.75 87 VAL A O 1
ATOM 685 N N . LEU A 1 88 ? -8.918 -1.892 18.221 1.00 92.75 88 LEU A N 1
ATOM 686 C CA . LEU A 1 88 ? -8.310 -1.762 19.548 1.00 92.75 88 LEU A CA 1
ATOM 687 C C . LEU A 1 88 ? -9.287 -1.180 20.571 1.00 92.75 88 LEU A C 1
ATOM 689 O O . LEU A 1 88 ? -9.423 -1.735 21.658 1.00 92.75 88 LEU A O 1
ATOM 693 N N . MET A 1 89 ? -10.006 -0.111 20.220 1.00 89.94 89 MET A N 1
ATOM 694 C CA . MET A 1 89 ? -11.018 0.474 21.104 1.00 89.94 89 MET A CA 1
ATOM 695 C C . MET A 1 89 ? -12.125 -0.525 21.423 1.00 89.94 89 MET A C 1
ATOM 697 O O . MET A 1 89 ? -12.542 -0.618 22.573 1.00 89.94 89 MET A O 1
ATOM 701 N N . LYS A 1 90 ? -12.544 -1.330 20.440 1.00 93.19 90 LYS A N 1
ATOM 702 C CA . LYS A 1 90 ? -13.507 -2.404 20.677 1.00 93.19 90 LYS A CA 1
ATOM 703 C C . LYS A 1 90 ? -12.977 -3.452 21.661 1.00 93.19 90 LYS A C 1
ATOM 705 O O . LYS A 1 90 ? -13.707 -3.849 22.559 1.00 93.19 90 LYS A O 1
ATOM 710 N N . HIS A 1 91 ? -11.726 -3.890 21.528 1.00 90.81 91 HIS A N 1
ATOM 711 C CA . HIS A 1 91 ? -11.144 -4.859 22.462 1.00 90.81 91 HIS A CA 1
ATOM 712 C C . HIS A 1 91 ? -10.972 -4.297 23.878 1.00 90.81 91 HIS A C 1
ATOM 714 O O . HIS A 1 91 ? -11.136 -5.038 24.848 1.00 90.81 91 HIS A O 1
ATOM 720 N N . LEU A 1 92 ? -10.652 -3.007 24.008 1.00 91.19 92 LEU A N 1
ATOM 721 C CA . LEU A 1 92 ? -10.573 -2.333 25.305 1.00 91.19 92 LEU A CA 1
ATOM 722 C C . LEU A 1 92 ? -11.954 -2.207 25.961 1.00 91.19 92 LEU A C 1
ATOM 724 O O . LEU A 1 92 ? -12.077 -2.471 27.154 1.00 91.19 92 LEU A O 1
ATOM 728 N N . ASP A 1 93 ? -12.983 -1.853 25.188 1.00 92.62 93 ASP A N 1
ATOM 729 C CA . ASP A 1 93 ? -14.368 -1.767 25.662 1.00 92.62 93 ASP A CA 1
ATOM 730 C C . ASP A 1 93 ? -14.905 -3.141 26.092 1.00 92.62 93 ASP A C 1
ATOM 732 O O . ASP A 1 93 ? -15.378 -3.292 27.218 1.00 92.62 93 ASP A O 1
ATOM 736 N N . ASP A 1 94 ? -14.713 -4.170 25.257 1.00 92.75 94 ASP A N 1
ATOM 737 C CA . ASP A 1 94 ? -15.108 -5.548 25.571 1.00 92.75 94 ASP A CA 1
ATOM 738 C C . ASP A 1 94 ? -14.392 -6.046 26.854 1.00 92.75 94 ASP A C 1
ATOM 740 O O . ASP A 1 94 ? -15.017 -6.672 27.709 1.00 92.75 94 ASP A O 1
ATOM 744 N N . SER A 1 95 ? -13.103 -5.720 27.045 1.00 89.94 95 SER A N 1
ATOM 745 C CA . SER A 1 95 ? -12.342 -6.109 28.250 1.00 89.94 95 SER A CA 1
ATOM 746 C C . SER A 1 95 ? -12.808 -5.378 29.514 1.00 89.94 95 SER A C 1
ATOM 748 O O . SER A 1 95 ? -12.921 -5.992 30.575 1.00 89.94 95 SER A O 1
ATOM 750 N N . ASN A 1 96 ? -13.095 -4.076 29.412 1.00 90.81 96 ASN A N 1
ATOM 751 C CA . ASN A 1 96 ? -13.615 -3.286 30.531 1.00 90.81 96 ASN A CA 1
ATOM 752 C C . ASN A 1 96 ? -15.009 -3.758 30.949 1.00 90.81 96 ASN A C 1
ATOM 754 O O . ASN A 1 96 ? -15.287 -3.856 32.143 1.00 90.81 96 ASN A O 1
ATOM 758 N N . LYS A 1 97 ? -15.866 -4.094 29.980 1.00 92.62 97 LYS A N 1
ATOM 759 C CA . LYS A 1 97 ? -17.209 -4.601 30.250 1.00 92.62 97 LYS A CA 1
ATOM 760 C C . LYS A 1 97 ? -17.180 -5.944 30.981 1.00 92.62 97 LYS A C 1
ATOM 762 O O . LYS A 1 97 ? -17.875 -6.091 31.978 1.00 92.62 97 LYS A O 1
ATOM 767 N N . VAL A 1 98 ? -16.335 -6.881 30.543 1.00 88.19 98 VAL A N 1
ATOM 768 C CA . VAL A 1 98 ? -16.153 -8.172 31.234 1.00 88.19 98 VAL A CA 1
ATOM 769 C C . VAL A 1 98 ? -15.650 -7.967 32.664 1.00 88.19 98 VAL A C 1
ATOM 771 O O . VAL A 1 98 ? -16.132 -8.618 33.585 1.00 88.19 98 VAL A O 1
ATOM 774 N N . ALA A 1 99 ? -14.705 -7.047 32.876 1.00 88.31 99 ALA A N 1
ATOM 775 C CA . ALA A 1 99 ? -14.210 -6.746 34.218 1.00 88.31 99 ALA A CA 1
ATOM 776 C C . ALA A 1 99 ? -15.304 -6.157 35.126 1.00 88.31 99 ALA A C 1
ATOM 778 O O . ALA A 1 99 ? -15.369 -6.506 36.304 1.00 88.31 99 ALA A O 1
ATOM 779 N N . GLN A 1 100 ? -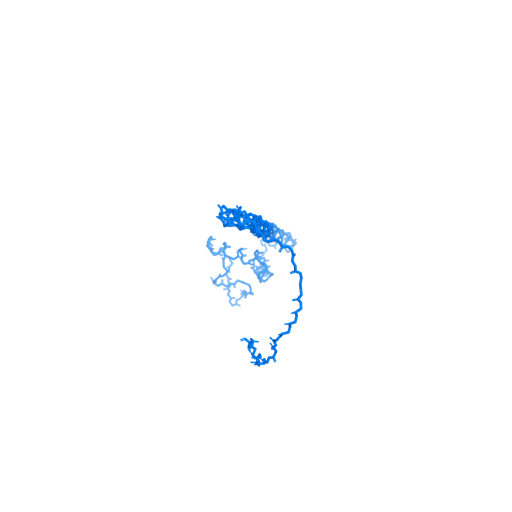16.168 -5.295 34.583 1.00 88.50 100 GLN A N 1
ATOM 780 C CA . GLN A 1 100 ? -17.283 -4.717 35.326 1.00 88.50 100 GLN A CA 1
ATOM 781 C C . GLN A 1 100 ? -18.354 -5.765 35.660 1.00 88.50 100 GLN A C 1
ATOM 783 O O . GLN A 1 100 ? -18.750 -5.868 36.817 1.00 88.50 100 GLN A O 1
ATOM 788 N N . GLU A 1 101 ? -18.774 -6.577 34.684 1.00 89.81 101 GLU A N 1
ATOM 789 C CA . GLU A 1 101 ? -19.765 -7.644 34.895 1.00 89.81 101 GLU A CA 1
ATOM 790 C C . GLU A 1 101 ? -19.273 -8.683 35.919 1.00 89.81 101 GLU A C 1
ATOM 792 O O . GLU A 1 101 ? -20.050 -9.128 36.762 1.00 89.81 101 GLU A O 1
ATOM 797 N N . ASN A 1 102 ? -17.976 -9.018 35.917 1.00 85.81 102 ASN A N 1
ATOM 798 C CA . ASN A 1 102 ? -17.389 -9.907 36.925 1.00 85.81 102 ASN A CA 1
ATOM 799 C C . ASN A 1 102 ? -17.442 -9.299 38.338 1.00 85.81 102 ASN A C 1
ATOM 801 O O . ASN A 1 102 ? -17.781 -9.997 39.288 1.00 85.81 102 ASN A O 1
ATOM 805 N N . ALA A 1 103 ? -17.148 -8.003 38.483 1.00 87.88 103 ALA A N 1
ATOM 806 C CA . ALA A 1 103 ? -17.198 -7.333 39.783 1.00 87.88 103 ALA A CA 1
ATOM 807 C C . ALA A 1 103 ? -18.632 -7.217 40.333 1.00 87.88 103 ALA A C 1
ATOM 809 O O . ALA A 1 103 ? -18.841 -7.323 41.542 1.00 87.88 103 ALA A O 1
ATOM 810 N N . GLU A 1 104 ? -19.618 -7.003 39.458 1.00 86.19 104 GLU A N 1
ATOM 811 C CA . GLU A 1 104 ? -21.036 -6.983 39.834 1.00 86.19 104 GLU A CA 1
ATOM 812 C C . GLU A 1 104 ? -21.516 -8.382 40.264 1.00 86.19 104 GLU A C 1
ATOM 814 O O . GLU A 1 104 ? -22.170 -8.511 41.299 1.00 86.19 104 GLU A O 1
ATOM 819 N N . MET A 1 105 ? -21.114 -9.435 39.544 1.00 85.50 105 MET A N 1
ATOM 820 C CA . MET A 1 105 ? -21.424 -10.826 39.898 1.00 85.50 105 MET A CA 1
ATOM 821 C C . MET A 1 105 ? -20.817 -11.239 41.248 1.00 85.50 105 MET A C 1
ATOM 823 O O . MET A 1 105 ? -21.501 -11.861 42.062 1.00 85.50 105 MET A O 1
ATOM 827 N N . ASP A 1 106 ? -19.562 -10.867 41.514 1.00 87.56 106 ASP A N 1
ATOM 828 C CA . ASP A 1 106 ? -18.892 -11.173 42.784 1.00 87.56 106 ASP A CA 1
ATOM 829 C C . ASP A 1 106 ? -19.621 -10.525 43.979 1.00 87.56 106 ASP A C 1
ATOM 831 O O . ASP A 1 106 ? -19.793 -11.157 45.024 1.00 87.56 106 ASP A O 1
ATOM 835 N N . ALA A 1 107 ? -20.132 -9.299 43.817 1.00 87.38 107 ALA A N 1
ATOM 836 C CA . ALA A 1 107 ? -20.891 -8.608 44.860 1.00 87.38 107 ALA A CA 1
ATOM 837 C C . ALA A 1 107 ? -22.260 -9.260 45.149 1.00 87.38 107 ALA A C 1
ATOM 839 O O . ALA A 1 107 ? -22.697 -9.297 46.303 1.00 87.38 107 ALA A O 1
ATOM 840 N N . GLU A 1 108 ? -22.945 -9.790 44.131 1.00 82.12 108 GLU A N 1
ATOM 841 C CA . GLU A 1 108 ? -24.217 -10.506 44.310 1.00 82.12 108 GLU A CA 1
ATOM 842 C C . GLU A 1 108 ? -24.024 -11.852 45.024 1.00 82.12 108 GLU A C 1
ATOM 844 O O . GLU A 1 108 ? -24.771 -12.167 45.956 1.00 82.12 108 GLU A O 1
ATOM 849 N N . ILE A 1 109 ? -22.986 -12.615 44.660 1.00 83.00 109 ILE A N 1
ATOM 850 C CA . ILE A 1 109 ? -22.667 -13.903 45.298 1.00 83.00 109 ILE A CA 1
ATOM 851 C C . ILE A 1 109 ? -22.347 -13.712 46.788 1.00 83.00 109 ILE A C 1
ATOM 853 O O . ILE A 1 109 ? -22.781 -14.514 47.622 1.00 83.00 109 ILE A O 1
ATOM 857 N N . GLU A 1 110 ? -21.633 -12.645 47.158 1.00 78.19 110 GLU A N 1
ATOM 858 C CA . GLU A 1 110 ? -21.360 -12.338 48.567 1.00 78.19 110 GLU A CA 1
ATOM 859 C C . GLU A 1 110 ? -22.639 -12.029 49.362 1.00 78.19 110 GLU A C 1
ATOM 861 O O . GLU A 1 110 ? -22.780 -12.472 50.508 1.00 78.19 110 GLU A O 1
ATOM 866 N N . LEU A 1 111 ? -23.605 -11.323 48.764 1.00 76.62 111 LEU A N 1
ATOM 867 C CA . LEU A 1 111 ? -24.894 -11.044 49.403 1.00 76.62 111 LEU A CA 1
ATOM 868 C C . LEU A 1 111 ? -25.748 -12.310 49.561 1.00 76.62 111 LEU A C 1
ATOM 870 O O . LEU A 1 111 ? -26.367 -12.493 50.616 1.00 76.62 111 LEU A O 1
ATOM 874 N N . GLU A 1 112 ? -25.752 -13.205 48.570 1.00 71.69 112 GLU A N 1
ATOM 875 C CA . GLU A 1 112 ? -26.432 -14.501 48.679 1.00 71.69 112 GLU A CA 1
ATOM 876 C C . GLU A 1 112 ? -25.782 -15.404 49.738 1.00 71.69 112 GLU A C 1
ATOM 878 O O . GLU A 1 112 ? -26.492 -16.056 50.508 1.00 71.69 112 GLU A O 1
ATOM 883 N N . LEU A 1 113 ? -24.451 -15.407 49.862 1.00 74.31 113 LEU A N 1
ATOM 884 C CA . LEU A 1 113 ? -23.756 -16.187 50.890 1.00 74.31 113 LEU A CA 1
ATOM 885 C C . LEU A 1 113 ? -24.006 -15.626 52.300 1.00 74.31 113 LEU A C 1
ATOM 887 O O . LEU A 1 113 ? -24.211 -16.398 53.243 1.00 74.31 113 LEU A O 1
ATOM 891 N N . ALA A 1 114 ? -24.077 -14.299 52.443 1.00 70.00 114 ALA A N 1
ATOM 892 C CA . ALA A 1 114 ? -24.456 -13.641 53.692 1.00 70.00 114 ALA A CA 1
ATOM 893 C C . ALA A 1 114 ? -25.919 -13.937 54.084 1.00 70.00 114 ALA A C 1
ATOM 895 O O . ALA A 1 114 ? -26.210 -14.203 55.256 1.00 70.00 114 ALA A O 1
ATOM 896 N N . GLN A 1 115 ? -26.850 -13.957 53.122 1.00 66.12 115 GLN A N 1
ATOM 897 C CA . GLN A 1 115 ? -28.242 -14.356 53.367 1.00 66.12 115 GLN A CA 1
ATOM 898 C C . GLN A 1 115 ? -28.379 -15.854 53.673 1.00 66.12 115 GLN A C 1
ATOM 900 O O . GLN A 1 115 ? -29.120 -16.220 54.590 1.00 66.12 115 GLN A O 1
ATOM 905 N N . GLY A 1 116 ? -27.633 -16.717 52.981 1.00 58.97 116 GLY A N 1
ATOM 906 C CA . GLY A 1 116 ? -27.569 -18.152 53.256 1.00 58.97 116 GLY A CA 1
ATOM 907 C C . GLY A 1 116 ? -27.010 -18.460 54.650 1.00 58.97 116 GLY A C 1
ATOM 908 O O . GLY A 1 116 ? -27.552 -19.308 55.364 1.00 58.97 116 GLY A O 1
ATOM 909 N N . GLN A 1 117 ? -25.994 -17.714 55.104 1.00 56.50 117 GLN A N 1
ATOM 910 C CA . GLN A 1 117 ? -25.489 -17.785 56.482 1.00 56.50 117 GLN A CA 1
ATOM 911 C C . GLN A 1 117 ? -26.530 -17.328 57.515 1.00 56.50 117 GLN A C 1
ATOM 913 O O . GLN A 1 117 ? -26.653 -17.954 58.573 1.00 56.50 117 GLN A O 1
ATOM 918 N N . LEU A 1 118 ? -27.322 -16.291 57.220 1.00 54.34 118 LEU A N 1
ATOM 919 C CA . LEU A 1 118 ? -28.385 -15.827 58.116 1.00 54.34 118 LEU A CA 1
ATOM 920 C C . LEU A 1 118 ? -29.567 -16.814 58.181 1.00 54.34 118 LEU A C 1
ATOM 922 O O . LEU A 1 118 ? -30.148 -17.007 59.251 1.00 54.34 118 LEU A O 1
ATOM 926 N N . GLN A 1 119 ? -29.903 -17.486 57.075 1.00 48.78 119 GLN A N 1
ATOM 927 C CA . GLN A 1 119 ? -30.917 -18.547 57.053 1.00 48.78 119 GLN A CA 1
ATOM 928 C C . GLN A 1 119 ? -30.474 -19.791 57.833 1.00 48.78 119 GLN A C 1
ATOM 930 O O . GLN A 1 119 ? -31.283 -20.354 58.573 1.00 48.78 119 GLN A O 1
ATOM 935 N N . LEU A 1 120 ? -29.198 -20.186 57.757 1.00 51.22 120 LEU A N 1
ATOM 936 C CA . LEU A 1 120 ? -28.666 -21.276 58.583 1.00 51.22 120 LEU A CA 1
ATOM 937 C C . LEU A 1 120 ? -28.658 -20.898 60.079 1.00 51.22 120 LEU A C 1
ATOM 939 O O . LEU A 1 120 ? -29.028 -21.714 60.925 1.00 51.22 120 LEU A O 1
ATOM 943 N N . ALA A 1 121 ? -28.318 -19.646 60.413 1.00 53.75 121 ALA A N 1
ATOM 944 C CA . ALA A 1 121 ? -28.380 -19.130 61.783 1.00 53.75 121 ALA A CA 1
ATOM 945 C C . ALA A 1 121 ? -29.823 -19.062 62.322 1.00 53.75 121 ALA A C 1
ATOM 947 O O . ALA A 1 121 ? -30.071 -19.435 63.469 1.00 53.75 121 ALA A O 1
ATOM 948 N N . SER A 1 122 ? -30.793 -18.657 61.495 1.00 51.50 122 SER A N 1
ATOM 949 C CA . SER A 1 122 ? -32.222 -18.647 61.843 1.00 51.50 122 SER A CA 1
ATOM 950 C C . SER A 1 122 ? -32.781 -20.065 62.029 1.00 51.50 122 SER A C 1
ATOM 952 O O . SER A 1 122 ? -33.480 -20.330 63.011 1.00 51.50 122 SER A O 1
ATOM 954 N N . CYS A 1 123 ? -32.400 -21.012 61.162 1.00 51.50 123 CYS A N 1
ATOM 955 C CA . CYS A 1 123 ? -32.822 -22.409 61.269 1.00 51.50 123 CYS A CA 1
ATOM 956 C C . CYS A 1 123 ? -32.239 -23.103 62.518 1.00 51.50 123 CYS A C 1
ATOM 958 O O . CYS A 1 123 ? -32.914 -23.928 63.134 1.00 51.50 123 CYS A O 1
ATOM 960 N N . CYS A 1 124 ? -31.028 -22.725 62.948 1.00 51.09 124 CYS A N 1
ATOM 961 C CA . CYS A 1 124 ? -30.416 -23.212 64.191 1.00 51.09 124 CYS A CA 1
ATOM 962 C C . CYS A 1 124 ? -30.948 -22.508 65.456 1.00 51.09 124 CYS A C 1
ATOM 964 O O . CYS A 1 124 ? -30.953 -23.100 66.535 1.00 51.09 124 CYS A O 1
ATOM 966 N N . MET A 1 125 ? -31.457 -21.278 65.340 1.00 52.00 125 MET A N 1
ATOM 967 C CA . MET A 1 125 ? -32.058 -20.528 66.455 1.00 52.00 125 MET A CA 1
ATOM 968 C C . MET A 1 125 ? -33.510 -20.931 66.754 1.00 52.00 125 MET A C 1
ATOM 970 O O . MET A 1 125 ? -33.979 -20.714 67.871 1.00 52.00 125 MET A O 1
ATOM 974 N N . GLY A 1 126 ? -34.198 -21.615 65.830 1.00 41.06 126 GLY A N 1
ATOM 975 C CA . GLY A 1 126 ? -35.539 -22.186 66.041 1.00 41.06 126 GLY A CA 1
ATOM 976 C C . GLY A 1 126 ? -35.638 -23.246 67.153 1.00 41.06 126 GLY A C 1
ATOM 977 O O . GLY A 1 126 ? -36.729 -23.736 67.443 1.00 41.06 126 GLY A O 1
ATOM 978 N N . ARG A 1 127 ? -34.522 -23.600 67.806 1.00 42.03 127 ARG A N 1
ATOM 979 C CA . ARG A 1 127 ? -34.487 -24.474 68.989 1.00 42.03 127 ARG A CA 1
ATOM 980 C C . ARG A 1 127 ? -33.753 -23.902 70.205 1.00 42.03 127 ARG A C 1
ATOM 982 O O . ARG A 1 127 ? -33.627 -24.620 71.191 1.00 42.03 127 ARG A O 1
ATOM 989 N N . LEU A 1 128 ? -33.325 -22.636 70.190 1.00 41.41 128 LEU A N 1
ATOM 990 C CA . LEU A 1 128 ? -32.622 -22.021 71.328 1.00 41.41 128 LEU A CA 1
ATOM 991 C C . LEU A 1 128 ? -33.462 -20.983 72.091 1.00 41.41 128 LEU A C 1
ATOM 993 O O . LEU A 1 128 ? -32.932 -20.089 72.739 1.00 41.41 128 LEU A O 1
ATOM 997 N N . ALA A 1 129 ? -34.788 -21.111 72.076 1.00 37.28 129 ALA A N 1
ATOM 998 C CA . ALA A 1 129 ? -35.648 -20.416 73.029 1.00 37.28 129 ALA A CA 1
ATOM 999 C C . ALA A 1 129 ? -35.744 -21.206 74.349 1.00 37.28 129 ALA A C 1
ATOM 1001 O O . ALA A 1 129 ? -36.825 -21.671 74.682 1.00 37.28 129 ALA A O 1
ATOM 1002 N N . MET A 1 130 ? -34.630 -21.398 75.075 1.00 40.47 130 MET A N 1
ATOM 1003 C CA . MET A 1 130 ? -34.636 -21.545 76.544 1.00 40.47 130 MET A CA 1
ATOM 1004 C C . MET A 1 130 ? -33.210 -21.543 77.134 1.00 40.47 130 MET A C 1
ATOM 1006 O O . MET A 1 130 ? -32.583 -22.585 77.287 1.00 40.47 130 MET A O 1
ATOM 1010 N N . GLY A 1 131 ? -32.753 -20.366 77.565 1.00 41.06 131 GLY A N 1
ATOM 1011 C CA . GLY A 1 131 ? -31.953 -20.234 78.787 1.00 41.06 131 GLY A CA 1
ATOM 1012 C C . GLY A 1 131 ? -30.430 -20.418 78.725 1.00 41.06 131 GLY A C 1
ATOM 1013 O O . GLY A 1 131 ? -29.885 -21.144 77.905 1.00 41.06 131 GLY A O 1
ATOM 1014 N N . VAL A 1 132 ? -29.803 -19.807 79.742 1.00 37.19 132 VAL A N 1
ATOM 1015 C CA . VAL A 1 132 ? -28.392 -19.872 80.189 1.00 37.19 132 VAL A CA 1
ATOM 1016 C C . VAL A 1 132 ? -27.529 -18.728 79.631 1.00 37.19 132 VAL A C 1
ATOM 1018 O O . VAL A 1 132 ? -26.989 -18.800 78.539 1.00 37.19 132 VAL A O 1
ATOM 1021 N N . VAL A 1 133 ? -27.607 -17.532 80.231 1.00 36.78 133 VAL A N 1
ATOM 1022 C CA . VAL A 1 133 ? -26.884 -17.044 81.437 1.00 36.78 133 VAL A CA 1
ATOM 1023 C C . VAL A 1 133 ? -25.400 -16.767 81.163 1.00 36.78 133 VAL A C 1
ATOM 1025 O O . VAL A 1 133 ? -24.598 -17.666 80.942 1.00 36.78 133 VAL A O 1
ATOM 1028 N N . LEU A 1 134 ? -25.070 -15.474 81.240 1.00 45.78 134 LEU A N 1
ATOM 1029 C CA . LEU A 1 134 ? -23.733 -14.887 81.285 1.00 45.78 134 LEU A CA 1
ATOM 1030 C C . LEU A 1 134 ? -22.937 -15.424 82.487 1.00 45.78 134 LEU A C 1
ATOM 1032 O O . LEU A 1 134 ? -23.364 -15.233 83.623 1.00 45.78 134 LEU A O 1
ATOM 1036 N N . ALA A 1 135 ? -21.752 -15.990 82.258 1.00 36.66 135 ALA A N 1
ATOM 1037 C CA . ALA A 1 135 ? -20.683 -16.045 83.257 1.00 36.66 135 ALA A CA 1
ATOM 1038 C C . ALA A 1 135 ? -19.330 -16.250 82.562 1.00 36.66 135 ALA A C 1
ATOM 1040 O O . ALA A 1 135 ? -19.139 -17.211 81.823 1.00 36.66 135 ALA A O 1
ATOM 1041 N N . GLY A 1 136 ? -18.411 -15.304 82.769 1.00 35.16 136 GLY A N 1
ATOM 1042 C CA . GLY A 1 136 ? -17.054 -15.351 82.235 1.00 35.16 136 GLY A CA 1
ATOM 1043 C C . GLY A 1 136 ? -16.120 -16.303 82.987 1.00 35.16 136 GLY A C 1
ATOM 1044 O O . GLY A 1 136 ? -16.473 -16.849 84.028 1.00 35.16 136 GLY A O 1
ATOM 1045 N N . GLY A 1 137 ? -14.891 -16.419 82.476 1.00 30.88 137 GLY A N 1
ATOM 1046 C CA . GLY A 1 137 ? -13.752 -16.976 83.211 1.00 30.88 137 GLY A CA 1
ATOM 1047 C C . GLY A 1 137 ? -12.848 -17.910 82.401 1.00 30.88 137 GLY A C 1
ATOM 1048 O O . GLY A 1 137 ? -13.142 -19.086 82.279 1.00 30.88 137 GLY A O 1
ATOM 1049 N N . GLY A 1 138 ? -11.720 -17.369 81.925 1.00 28.31 138 GLY A N 1
ATOM 1050 C CA . GLY A 1 138 ? -10.373 -17.886 82.215 1.00 28.31 138 GLY A CA 1
ATOM 1051 C C . GLY A 1 138 ? -9.874 -19.236 81.660 1.00 28.31 138 GLY A C 1
ATOM 1052 O O . GLY A 1 138 ? -10.325 -20.294 82.069 1.00 28.31 138 GLY A O 1
ATOM 1053 N N . ALA A 1 139 ? -8.739 -19.118 80.954 1.00 33.19 139 ALA A N 1
ATOM 1054 C CA . ALA A 1 139 ? -7.529 -19.958 81.020 1.00 33.19 139 ALA A CA 1
ATOM 1055 C C . ALA A 1 139 ? -7.337 -21.156 80.055 1.00 33.19 139 ALA A C 1
ATOM 1057 O O . ALA A 1 139 ? -7.882 -22.234 80.235 1.00 33.19 139 ALA A O 1
ATOM 1058 N N . SER A 1 140 ? -6.359 -20.944 79.158 1.00 32.22 140 SER A N 1
ATOM 1059 C CA . SER A 1 140 ? -5.135 -21.747 78.954 1.00 32.22 140 SER A CA 1
ATOM 1060 C C . SER A 1 140 ? -5.214 -23.156 78.347 1.00 32.22 140 SER A C 1
ATOM 1062 O O . SER A 1 140 ? -5.684 -24.092 78.983 1.00 32.22 140 SER A O 1
ATOM 1064 N N . GLY A 1 141 ? -4.500 -23.341 77.225 1.00 29.42 141 GLY A N 1
ATOM 1065 C CA . GLY A 1 141 ? -3.826 -24.610 76.934 1.00 29.42 141 GLY A CA 1
ATOM 1066 C C . GLY A 1 141 ? -3.386 -24.825 75.481 1.00 29.42 141 GLY A C 1
ATOM 1067 O O . GLY A 1 141 ? -4.205 -25.219 74.663 1.00 29.42 141 GLY A O 1
ATOM 1068 N N . GLY A 1 142 ? -2.080 -24.681 75.214 1.00 29.33 142 GLY A N 1
ATOM 1069 C CA . GLY A 1 142 ? -1.354 -25.525 74.248 1.00 29.33 142 GLY A CA 1
ATOM 1070 C C . GLY A 1 142 ? -0.980 -24.910 72.894 1.00 29.33 142 GLY A C 1
ATOM 1071 O O . GLY A 1 142 ? -1.787 -24.897 71.973 1.00 29.33 142 GLY A O 1
ATOM 1072 N N . VAL A 1 143 ? 0.284 -24.494 72.760 1.00 40.94 143 VAL A N 1
ATOM 1073 C CA . VAL A 1 143 ? 0.990 -24.236 71.492 1.00 40.94 143 VAL A CA 1
ATOM 1074 C C . VAL A 1 143 ? 2.077 -25.300 71.352 1.00 40.94 143 VAL A C 1
ATOM 1076 O O . VAL A 1 143 ? 2.877 -25.420 72.269 1.00 40.94 143 VAL A O 1
ATOM 1079 N N . GLU A 1 144 ? 2.123 -26.010 70.225 1.00 35.66 144 GLU A N 1
ATOM 1080 C CA . GLU A 1 144 ? 3.287 -26.709 69.634 1.00 35.66 144 GLU A CA 1
ATOM 1081 C C . GLU A 1 144 ? 2.837 -27.104 68.208 1.00 35.66 144 GLU A C 1
ATOM 1083 O O . GLU A 1 144 ? 1.856 -27.825 68.060 1.00 35.66 144 GLU A O 1
ATOM 1088 N N . GLY A 1 145 ? 3.270 -26.422 67.136 1.00 35.09 145 GLY A N 1
ATOM 1089 C CA . GLY A 1 145 ? 4.540 -26.637 66.414 1.00 35.09 145 GLY A CA 1
ATOM 1090 C C . GLY A 1 145 ? 4.355 -27.792 65.407 1.00 35.09 145 GLY A C 1
ATOM 1091 O O . GLY A 1 145 ? 3.974 -28.874 65.820 1.00 35.09 145 GLY A O 1
ATOM 1092 N N . LEU A 1 146 ? 4.537 -27.691 64.086 1.00 33.03 146 LEU A N 1
ATOM 1093 C CA . LEU A 1 146 ? 5.701 -27.228 63.321 1.00 33.03 146 LEU A CA 1
ATOM 1094 C C . LEU A 1 146 ? 5.357 -27.367 61.810 1.00 33.03 146 LEU A C 1
ATOM 1096 O O . LEU A 1 146 ? 4.819 -28.394 61.410 1.00 33.03 146 LEU A O 1
ATOM 1100 N N . VAL A 1 147 ? 5.568 -26.324 60.996 1.00 40.38 147 VAL A N 1
ATOM 1101 C CA . VAL A 1 147 ? 6.567 -26.228 59.896 1.00 40.38 147 VAL A CA 1
ATOM 1102 C C . VAL A 1 147 ? 5.903 -26.004 58.529 1.00 40.38 147 VAL A C 1
ATOM 1104 O O . VAL A 1 147 ? 5.224 -26.869 57.986 1.00 40.38 147 VAL A O 1
ATOM 1107 N N . GLU A 1 148 ? 6.120 -24.794 58.010 1.00 44.56 148 GLU A N 1
ATOM 1108 C CA . GLU A 1 148 ? 6.012 -24.428 56.597 1.00 44.56 148 GLU A CA 1
ATOM 1109 C C . GLU A 1 148 ? 7.080 -25.128 55.749 1.00 44.56 148 GLU A C 1
ATOM 1111 O O . GLU A 1 148 ? 8.206 -25.286 56.213 1.00 44.56 148 GLU A O 1
ATOM 1116 N N . GLU A 1 149 ? 6.773 -25.394 54.476 1.00 48.88 149 GLU A N 1
ATOM 1117 C CA . GLU A 1 149 ? 7.692 -25.113 53.359 1.00 48.88 149 GLU A CA 1
ATOM 1118 C C . GLU A 1 149 ? 6.922 -25.047 52.012 1.00 48.88 149 GLU A C 1
ATOM 1120 O O . GLU A 1 149 ? 5.751 -25.438 51.965 1.00 48.88 149 GLU A O 1
ATOM 1125 N N . PRO A 1 150 ? 7.488 -24.457 50.937 1.00 52.06 150 PRO A N 1
ATOM 1126 C CA . PRO A 1 150 ? 6.858 -23.347 50.236 1.00 52.06 150 PRO A CA 1
ATOM 1127 C C . PRO A 1 150 ? 6.444 -23.658 48.791 1.00 52.06 150 PRO A C 1
ATOM 1129 O O . PRO A 1 150 ? 6.867 -24.620 48.153 1.00 52.06 150 PRO A O 1
ATOM 1132 N N . VAL A 1 151 ? 5.627 -22.756 48.252 1.00 48.00 151 VAL A N 1
ATOM 1133 C CA . VAL A 1 151 ? 5.309 -22.644 46.826 1.00 48.00 151 VAL A CA 1
ATOM 1134 C C . VAL A 1 151 ? 6.489 -22.028 46.052 1.00 48.00 151 VAL A C 1
ATOM 1136 O O . VAL A 1 151 ? 7.004 -20.995 46.480 1.00 48.00 151 VAL A O 1
ATOM 1139 N N . LYS A 1 152 ? 6.782 -22.628 44.878 1.00 42.56 152 LYS A N 1
ATOM 1140 C CA . LYS A 1 152 ? 7.355 -22.119 43.593 1.00 42.56 152 LYS A CA 1
ATOM 1141 C C . LYS A 1 152 ? 8.660 -22.769 43.089 1.00 42.56 152 LYS A C 1
ATOM 1143 O O . LYS A 1 152 ? 9.378 -23.344 43.903 1.00 42.56 152 LYS A O 1
ATOM 1148 N N . PRO A 1 153 ? 9.002 -22.690 41.773 1.00 62.19 153 PRO A N 1
ATOM 1149 C CA . PRO A 1 153 ? 8.532 -21.790 40.692 1.00 62.19 153 PRO A CA 1
ATOM 1150 C C . PRO A 1 153 ? 7.371 -22.275 39.811 1.00 62.19 153 PRO A C 1
ATOM 1152 O O . PRO A 1 153 ? 7.229 -23.498 39.617 1.00 62.19 153 PRO A O 1
#

Sequence (153 aa):
MVCNADNPCEGMSPHASFEHFGMALLTLFQVSTGDNWNSIMKDTLRECPPGYSDYQCQPGFQFIYTIYFVSFVLTAQFVLMNVVVAVLMKHLDDSNKVAQENAEMDAEIELELAQGQLQLASCCMGRLAMGVVLAGGGASGGVEGLVEEPVKP

Mean predicted aligned error: 16.7 Å

InterPro domains:
  IPR005821 Ion transport domain [PF00520] (11-96)
  IPR043203 Voltage-gated cation channel calcium and sodium [PTHR10037] (9-106)

Secondary structure (DSSP, 8-state):
---BTTB--SS-BTTB-SSSHHHHHHHHHHHHHTSSHHHHHHHHSPPPPTT---TT--GGGHHHHHHHHHHHHHHHHHHHHHHHHHHHHHHHHHHHHHHHHHHHHHHHHHHHHHHHHHHHHHHHHTT--S-----------------------

Solvent-accessible surface area (backbone atoms only — not comparable to full-atom values): 9557 Å² total; per-residue (Å²): 139,78,75,41,95,94,42,79,55,84,41,52,44,100,88,34,37,79,88,42,74,69,40,32,51,53,39,50,49,42,33,35,76,61,52,66,35,68,42,35,48,49,58,76,61,58,80,71,65,92,87,65,88,49,91,89,58,52,81,81,51,55,61,58,55,50,52,53,53,51,52,50,36,51,51,46,37,52,52,51,52,51,51,51,51,53,51,52,52,50,55,52,50,56,52,51,49,53,54,50,54,50,54,55,49,53,56,51,54,52,53,52,50,55,50,52,51,50,51,53,52,51,65,61,47,77,74,64,89,74,86,84,81,92,78,90,81,87,84,90,86,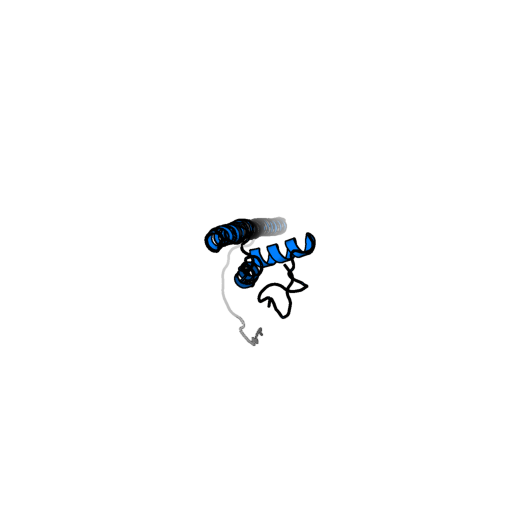89,88,81,88,84,85,88,86,82,93,80,136

Nearest PDB structures (foldseek):
  9ayl-assembly1_A  TM=7.896E-01  e=3.137E-06  Homo sapiens